Protein AF-A0A3S4G4X1-F1 (afdb_monomer_lite)

Organism: NCBI:txid59203

Sequence (77 aa):
MAGWRLDTKMAQDIVARTMRIIDTNINVMDARGRIIGSGDRERIGELHEGALLVLSQGRVVDIDDAVARHLHGYVRG

InterPro domains:
  IPR008599 Putative sugar diacid recognition [PF05651] (6-77)

Radius of gyration: 12.79 Å; chains: 1; bounding box: 22×35×32 Å

Foldseek 3Di:
DPPPFCALVNQQVVQVVVCVVDVDKDFDAGLQQATSHIPPPVRHRPHWVVSVVCNVVVDDDDQDPVNLVVTPPDDDD

Structure (mmCIF, N/CA/C/O backbone):
data_AF-A0A3S4G4X1-F1
#
_entry.id   AF-A0A3S4G4X1-F1
#
loop_
_atom_site.group_PDB
_atom_site.id
_atom_site.type_symbol
_atom_site.label_atom_id
_atom_site.label_alt_id
_atom_site.label_comp_id
_atom_site.label_asym_id
_atom_site.label_entity_id
_atom_site.label_seq_id
_atom_site.pdbx_PDB_ins_code
_atom_site.Cartn_x
_atom_site.Cartn_y
_atom_site.Cartn_z
_atom_site.occupancy
_atom_site.B_iso_or_equiv
_atom_site.auth_seq_id
_atom_site.auth_comp_id
_atom_site.auth_asym_id
_atom_site.auth_atom_id
_atom_site.pdbx_PDB_model_num
ATOM 1 N N . MET A 1 1 ? -11.675 20.870 10.036 1.00 36.59 1 MET A N 1
ATOM 2 C CA . MET A 1 1 ? -12.050 19.596 9.386 1.00 36.59 1 MET A CA 1
ATOM 3 C C . MET A 1 1 ? -11.065 18.532 9.840 1.00 36.59 1 MET A C 1
ATOM 5 O O . MET A 1 1 ? -9.926 18.562 9.391 1.00 36.59 1 MET A O 1
ATOM 9 N N . ALA A 1 2 ? -11.439 17.671 10.789 1.00 42.31 2 ALA A N 1
ATOM 10 C CA . ALA A 1 2 ? -10.576 16.565 11.199 1.00 42.31 2 ALA A CA 1
ATOM 11 C C . ALA A 1 2 ? -10.494 15.575 10.028 1.00 42.31 2 ALA A C 1
ATOM 13 O O . ALA A 1 2 ? -11.455 14.867 9.741 1.00 42.31 2 ALA A O 1
ATOM 14 N N . GLY A 1 3 ? -9.391 15.611 9.281 1.00 52.25 3 GLY A N 1
ATOM 15 C CA . GLY A 1 3 ? -9.153 14.655 8.209 1.00 52.25 3 GLY A CA 1
ATOM 16 C C . GLY A 1 3 ? -9.043 13.266 8.820 1.00 52.25 3 GLY A C 1
ATOM 17 O O . GLY A 1 3 ? -8.155 13.034 9.639 1.00 52.25 3 GLY A O 1
ATOM 18 N N . TRP A 1 4 ? -9.946 12.360 8.444 1.00 55.66 4 TRP A N 1
ATOM 19 C CA . TRP A 1 4 ? -9.813 10.937 8.743 1.00 55.66 4 TRP A CA 1
ATOM 20 C C . TRP A 1 4 ? -8.541 10.446 8.054 1.00 55.66 4 TRP A C 1
ATOM 22 O O . TRP A 1 4 ? -8.530 10.161 6.857 1.00 55.66 4 TRP A O 1
ATOM 32 N N . ARG A 1 5 ? -7.429 10.442 8.788 1.00 64.44 5 ARG A N 1
ATOM 33 C CA . ARG A 1 5 ? -6.158 9.934 8.291 1.00 64.44 5 ARG A CA 1
ATOM 34 C C . ARG A 1 5 ? -6.049 8.498 8.757 1.00 64.44 5 ARG A C 1
ATOM 36 O O . ARG A 1 5 ? -6.019 8.247 9.958 1.00 64.44 5 ARG A O 1
ATOM 43 N N . LEU A 1 6 ? -6.017 7.572 7.807 1.00 76.38 6 LEU A N 1
ATOM 44 C CA . LEU A 1 6 ? -5.674 6.193 8.107 1.00 76.38 6 LEU A CA 1
ATOM 45 C C . LEU A 1 6 ? -4.250 6.197 8.684 1.00 76.38 6 LEU A C 1
ATOM 47 O O . LEU A 1 6 ? -3.306 6.572 7.987 1.00 76.38 6 LEU A O 1
ATOM 51 N N . ASP A 1 7 ? -4.098 5.888 9.971 1.00 84.94 7 ASP A N 1
ATOM 52 C CA . ASP A 1 7 ? -2.773 5.692 10.553 1.00 84.94 7 ASP A CA 1
ATOM 53 C C . ASP A 1 7 ? -2.234 4.299 10.195 1.00 84.94 7 ASP A C 1
ATOM 55 O O . ASP A 1 7 ? -2.971 3.406 9.766 1.00 84.94 7 ASP A O 1
ATOM 59 N N . THR A 1 8 ? -0.921 4.123 10.327 1.00 89.81 8 THR A N 1
ATOM 60 C CA . THR A 1 8 ? -0.228 2.884 9.947 1.00 89.81 8 THR A CA 1
ATOM 61 C C . THR A 1 8 ? -0.724 1.677 10.737 1.00 89.81 8 THR A C 1
ATOM 63 O O . THR A 1 8 ? -0.803 0.574 10.199 1.00 89.81 8 THR A O 1
ATOM 66 N N . LYS A 1 9 ? -1.116 1.872 12.002 1.00 92.25 9 LYS A N 1
ATOM 67 C CA . LYS A 1 9 ? -1.632 0.791 12.839 1.00 92.25 9 LYS A CA 1
ATOM 68 C C . LYS A 1 9 ? -2.965 0.292 12.295 1.00 92.25 9 LYS A C 1
ATOM 70 O O . LYS A 1 9 ? -3.125 -0.910 12.100 1.00 92.25 9 LYS A O 1
ATOM 75 N N . MET A 1 10 ? -3.902 1.197 12.029 1.00 94.00 10 MET A N 1
ATOM 76 C CA . MET A 1 10 ? -5.204 0.849 11.470 1.00 94.00 10 MET A CA 1
ATOM 77 C C . MET A 1 10 ? -5.071 0.248 10.065 1.00 94.00 10 MET A C 1
ATOM 79 O O . MET A 1 10 ? -5.755 -0.725 9.756 1.00 94.00 10 MET A O 1
ATOM 83 N N . ALA A 1 11 ? -4.170 0.774 9.231 1.00 94.81 11 ALA A N 1
ATOM 84 C CA . ALA A 1 11 ? -3.885 0.214 7.911 1.00 94.81 11 ALA A CA 1
ATOM 85 C C . ALA A 1 11 ? -3.399 -1.240 7.998 1.00 94.81 11 ALA A C 1
ATOM 87 O O . ALA A 1 11 ? -3.931 -2.119 7.318 1.00 94.81 11 ALA A O 1
ATOM 88 N N . GLN A 1 12 ? -2.438 -1.515 8.882 1.00 95.88 12 GLN A N 1
ATOM 89 C CA . GLN A 1 12 ? -1.933 -2.868 9.101 1.00 95.88 12 GLN A CA 1
ATOM 90 C C . GLN A 1 12 ? -3.010 -3.801 9.673 1.00 95.88 12 GLN A C 1
ATOM 92 O O . GLN A 1 12 ? -3.107 -4.963 9.277 1.00 95.88 12 GLN A O 1
ATOM 97 N N . ASP A 1 13 ? -3.839 -3.282 10.576 1.00 95.38 13 ASP A N 1
ATOM 98 C CA . ASP A 1 13 ? -4.980 -3.973 11.173 1.00 95.38 13 ASP A CA 1
ATOM 99 C C . ASP A 1 13 ? -6.048 -4.345 10.123 1.00 95.38 13 ASP A C 1
ATOM 101 O O . ASP A 1 13 ? -6.715 -5.373 10.266 1.00 95.38 13 ASP A O 1
ATOM 105 N N . ILE A 1 14 ? -6.224 -3.536 9.073 1.00 94.75 14 ILE A N 1
ATOM 106 C CA . ILE A 1 14 ? -7.082 -3.858 7.922 1.00 94.75 14 ILE A CA 1
ATOM 107 C C . ILE A 1 14 ? -6.446 -4.977 7.106 1.00 94.75 14 ILE A C 1
ATOM 109 O O . ILE A 1 14 ? -7.089 -6.002 6.895 1.00 94.75 14 ILE A O 1
ATOM 113 N N . VAL A 1 15 ? -5.178 -4.825 6.713 1.00 95.56 15 VAL A N 1
ATOM 114 C CA . VAL A 1 15 ? -4.464 -5.830 5.911 1.00 95.56 15 VAL A CA 1
ATOM 115 C C . VAL A 1 15 ? -4.502 -7.204 6.578 1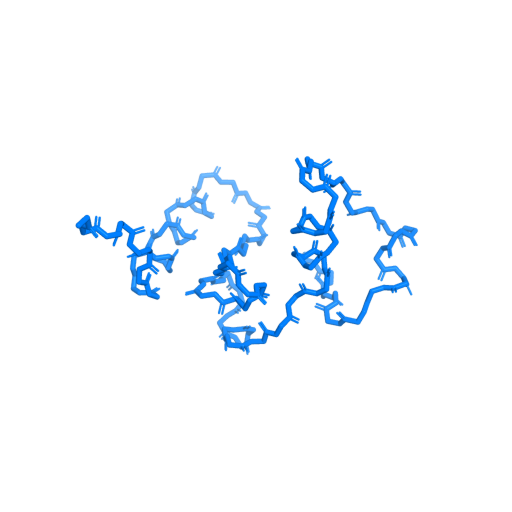.00 95.56 15 VAL A C 1
ATOM 117 O O . VAL A 1 15 ? -4.920 -8.181 5.961 1.00 95.56 15 VAL A O 1
ATOM 120 N N . ALA A 1 16 ? -4.170 -7.270 7.869 1.00 94.38 16 ALA A N 1
ATOM 121 C CA . ALA A 1 16 ? -4.162 -8.520 8.622 1.00 94.38 16 ALA A CA 1
ATOM 122 C C . ALA A 1 16 ? -5.554 -9.165 8.737 1.00 94.38 16 ALA A C 1
ATOM 124 O O . ALA A 1 16 ? -5.667 -10.387 8.805 1.00 94.38 16 ALA A O 1
ATOM 125 N N . ARG A 1 17 ? -6.635 -8.374 8.789 1.00 95.56 17 ARG A N 1
ATOM 126 C CA . ARG A 1 17 ? -8.004 -8.916 8.787 1.00 95.56 17 ARG A CA 1
ATOM 127 C C . ARG A 1 17 ? -8.401 -9.410 7.404 1.00 95.56 17 ARG A C 1
ATOM 129 O O . ARG A 1 17 ? -8.959 -10.497 7.309 1.00 95.56 17 ARG A O 1
ATOM 136 N N . THR A 1 18 ? -8.095 -8.643 6.366 1.00 95.94 18 THR A N 1
ATOM 137 C CA . THR A 1 18 ? -8.442 -8.971 4.982 1.00 95.94 18 THR A CA 1
ATOM 138 C C . THR A 1 18 ? -7.718 -10.228 4.511 1.00 95.94 18 THR A C 1
ATOM 140 O O . THR A 1 18 ? -8.368 -11.125 3.989 1.00 95.94 18 THR A O 1
ATOM 143 N N . MET A 1 19 ? -6.421 -10.374 4.791 1.00 94.75 19 MET A N 1
ATOM 144 C CA . MET A 1 19 ? -5.656 -11.576 4.418 1.00 94.75 19 MET A CA 1
ATOM 145 C C . MET A 1 19 ? -6.102 -12.855 5.144 1.00 94.75 19 MET A C 1
ATOM 147 O O . MET A 1 19 ? -5.780 -13.954 4.715 1.00 94.75 19 MET A O 1
ATOM 151 N N . ARG A 1 20 ? -6.867 -12.751 6.243 1.00 94.25 20 ARG A N 1
ATOM 152 C CA . ARG A 1 20 ? -7.523 -13.925 6.854 1.00 94.25 20 ARG A CA 1
ATOM 153 C C . ARG A 1 20 ? -8.777 -14.371 6.099 1.00 94.25 20 ARG A C 1
ATOM 155 O O . ARG A 1 20 ? -9.305 -15.435 6.401 1.00 94.25 20 ARG A O 1
ATOM 162 N N . ILE A 1 21 ? -9.290 -13.533 5.201 1.00 95.00 21 ILE A N 1
ATOM 163 C CA . ILE A 1 21 ? -10.507 -13.767 4.414 1.00 95.00 21 ILE A CA 1
ATOM 164 C C . ILE A 1 21 ? -10.137 -14.159 2.980 1.00 95.00 21 ILE A C 1
ATOM 166 O O . ILE A 1 21 ? -10.788 -15.028 2.407 1.00 95.00 21 ILE A O 1
ATOM 170 N N . ILE A 1 22 ? -9.105 -13.530 2.413 1.00 90.31 22 ILE A N 1
ATOM 171 C CA . ILE A 1 22 ? -8.622 -13.783 1.053 1.00 90.31 22 ILE A CA 1
ATOM 172 C C . ILE A 1 22 ? -7.155 -14.213 1.070 1.00 90.31 22 ILE A C 1
ATOM 174 O O . ILE A 1 22 ? -6.339 -13.612 1.764 1.00 90.31 22 ILE A O 1
ATOM 178 N N . ASP A 1 23 ? -6.823 -15.236 0.285 1.00 86.44 23 ASP A N 1
ATOM 179 C CA . ASP A 1 23 ? -5.481 -15.826 0.217 1.00 86.44 23 ASP A CA 1
ATOM 180 C C . ASP A 1 23 ? -4.597 -15.083 -0.797 1.00 86.44 23 ASP A C 1
ATOM 182 O O . ASP A 1 23 ? -4.222 -15.592 -1.851 1.00 86.44 23 ASP A O 1
ATOM 186 N N . THR A 1 24 ? -4.369 -13.793 -0.558 1.00 86.06 24 THR A N 1
ATOM 187 C CA . THR A 1 24 ? -3.542 -12.944 -1.429 1.00 86.06 24 THR A CA 1
ATOM 188 C C . THR A 1 24 ? -2.890 -11.838 -0.611 1.00 86.06 24 THR A C 1
ATOM 190 O O . THR A 1 24 ? -3.480 -11.336 0.346 1.00 86.06 24 THR A O 1
ATOM 193 N N . ASN A 1 25 ? -1.674 -11.433 -0.987 1.00 88.38 25 ASN A N 1
ATOM 194 C CA . ASN A 1 25 ? -0.977 -10.320 -0.349 1.00 88.38 25 ASN A CA 1
ATOM 195 C C . ASN A 1 25 ? -1.699 -8.985 -0.618 1.00 88.38 25 ASN A C 1
ATOM 197 O O . ASN A 1 25 ? -1.954 -8.624 -1.768 1.00 88.38 25 ASN A O 1
ATOM 201 N N . ILE A 1 26 ? -2.015 -8.242 0.445 1.00 92.31 26 ILE A N 1
ATOM 202 C CA . ILE A 1 26 ? -2.734 -6.966 0.373 1.00 92.31 26 ILE A CA 1
ATOM 203 C C . ILE A 1 26 ? -1.841 -5.829 0.846 1.00 92.31 26 ILE A C 1
ATOM 205 O O . ILE A 1 26 ? -1.173 -5.927 1.873 1.00 92.31 26 ILE A O 1
ATOM 209 N N . ASN A 1 27 ? -1.896 -4.715 0.119 1.00 92.25 27 ASN A N 1
ATOM 210 C CA . ASN A 1 27 ? -1.190 -3.484 0.444 1.00 92.25 27 ASN A CA 1
ATOM 211 C C . ASN A 1 27 ? -2.182 -2.325 0.574 1.00 92.25 27 ASN A C 1
ATOM 213 O O . ASN A 1 27 ? -3.151 -2.237 -0.178 1.00 92.25 27 ASN A O 1
ATOM 217 N N . VAL A 1 28 ? -1.918 -1.418 1.509 1.00 93.50 28 VAL A N 1
ATOM 218 C CA . VAL A 1 28 ? -2.669 -0.175 1.714 1.00 93.50 28 VAL A CA 1
ATOM 219 C C . VAL A 1 28 ? -1.688 0.986 1.645 1.00 93.50 28 VAL A C 1
ATOM 221 O O . VAL A 1 28 ? -0.656 0.952 2.317 1.00 93.50 28 VAL A O 1
ATOM 224 N N . MET A 1 29 ? -2.006 2.017 0.859 1.00 92.44 29 MET A N 1
ATOM 225 C CA . MET A 1 29 ? -1.152 3.194 0.677 1.00 92.44 29 MET A CA 1
ATOM 226 C C . MET A 1 29 ? -1.804 4.491 1.172 1.00 92.44 29 MET A C 1
ATOM 228 O O . MET A 1 29 ? -3.029 4.601 1.225 1.00 92.44 29 MET A O 1
ATOM 232 N N . ASP A 1 30 ? -0.980 5.482 1.523 1.00 91.75 30 ASP A N 1
ATO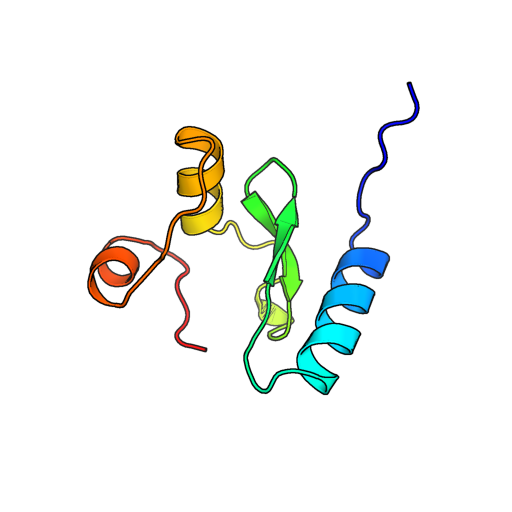M 233 C CA . ASP A 1 30 ? -1.424 6.853 1.790 1.00 91.75 30 ASP A CA 1
ATOM 234 C C . ASP A 1 30 ? -1.642 7.660 0.492 1.00 91.75 30 ASP A C 1
ATOM 236 O O . ASP A 1 30 ? -1.348 7.215 -0.618 1.00 91.75 30 ASP A O 1
ATOM 240 N N . ALA A 1 31 ? -2.124 8.900 0.628 1.00 89.38 31 ALA A N 1
ATOM 241 C CA . ALA A 1 31 ? -2.371 9.810 -0.498 1.00 89.38 31 ALA A CA 1
ATOM 242 C C . ALA A 1 31 ? -1.101 10.252 -1.259 1.00 89.38 31 ALA A C 1
ATOM 244 O O . ALA A 1 31 ? -1.191 11.031 -2.205 1.00 89.38 31 ALA A O 1
ATOM 245 N N . ARG A 1 32 ? 0.085 9.807 -0.833 1.00 90.00 32 ARG A N 1
ATOM 246 C CA . ARG A 1 32 ? 1.366 10.022 -1.516 1.00 90.00 32 ARG A CA 1
ATOM 247 C C . ARG A 1 32 ? 1.874 8.740 -2.178 1.00 90.00 32 ARG A C 1
ATOM 249 O O . ARG A 1 32 ? 2.990 8.741 -2.682 1.00 90.00 32 ARG A O 1
ATOM 256 N N . GLY A 1 33 ? 1.089 7.662 -2.159 1.00 90.56 33 GLY A N 1
ATOM 257 C CA . GLY A 1 33 ? 1.460 6.366 -2.721 1.00 90.56 33 GLY A CA 1
ATOM 258 C C . GLY A 1 33 ? 2.431 5.567 -1.853 1.00 90.56 33 GLY A C 1
ATOM 259 O O . GLY A 1 33 ? 2.988 4.581 -2.334 1.00 90.56 33 GLY A O 1
ATOM 260 N N . ARG A 1 34 ? 2.661 5.962 -0.591 1.00 93.06 34 ARG A N 1
ATOM 261 C CA . ARG A 1 34 ? 3.500 5.182 0.329 1.00 93.06 34 ARG A CA 1
ATOM 262 C C . ARG A 1 34 ? 2.706 4.077 0.987 1.00 93.06 34 ARG A C 1
ATOM 264 O O . ARG A 1 34 ? 1.621 4.333 1.501 1.00 93.06 34 ARG A O 1
ATOM 271 N N . ILE A 1 35 ? 3.276 2.881 1.035 1.00 94.00 35 ILE A N 1
ATOM 272 C CA . ILE A 1 35 ? 2.679 1.733 1.712 1.00 94.00 35 ILE A CA 1
ATOM 273 C C . ILE A 1 35 ? 2.660 1.999 3.224 1.00 94.00 35 ILE A C 1
ATOM 275 O O . ILE A 1 35 ? 3.701 2.203 3.847 1.00 94.00 35 ILE A O 1
ATOM 279 N N . ILE A 1 36 ? 1.466 1.998 3.815 1.00 95.25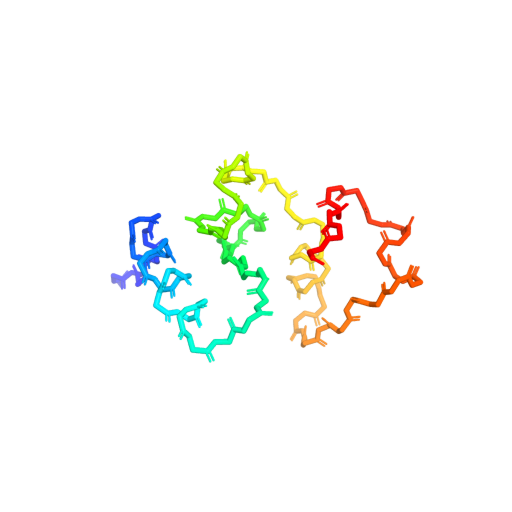 36 ILE A N 1
ATOM 280 C CA . ILE A 1 36 ? 1.226 2.198 5.255 1.00 95.25 36 ILE A CA 1
ATOM 281 C C . ILE A 1 36 ? 0.696 0.941 5.954 1.00 95.25 36 ILE A C 1
ATOM 283 O O . ILE A 1 36 ? 0.648 0.908 7.181 1.00 95.25 36 ILE A O 1
ATOM 287 N N . GLY A 1 37 ? 0.339 -0.094 5.190 1.00 95.50 37 GLY A N 1
ATOM 288 C CA . GLY A 1 37 ? 0.074 -1.446 5.675 1.00 95.50 37 GLY A CA 1
ATOM 289 C C . GLY A 1 37 ? 0.330 -2.457 4.561 1.00 95.50 37 GLY A C 1
ATOM 290 O O . GLY A 1 37 ? 0.040 -2.172 3.399 1.00 95.50 37 GLY A O 1
ATOM 291 N N . SER A 1 38 ? 0.877 -3.622 4.901 1.00 95.69 38 SER A N 1
ATOM 292 C CA . SER A 1 38 ? 1.204 -4.661 3.918 1.00 95.69 38 SER A CA 1
ATOM 293 C C . SER A 1 38 ? 1.177 -6.060 4.528 1.00 95.69 38 SER A C 1
ATOM 295 O O . SER A 1 38 ? 1.403 -6.228 5.732 1.00 95.69 38 SER A O 1
ATOM 297 N N . GLY A 1 39 ? 0.865 -7.062 3.703 1.00 94.06 39 GLY A N 1
ATOM 298 C CA . GLY A 1 39 ? 1.081 -8.465 4.041 1.00 94.06 39 GLY A CA 1
ATOM 299 C C . GLY A 1 39 ? 2.563 -8.819 4.081 1.00 94.06 39 GLY A C 1
ATOM 300 O O . GLY A 1 39 ? 2.963 -9.673 4.867 1.00 94.06 39 GLY A O 1
ATOM 301 N N . ASP A 1 40 ? 3.377 -8.093 3.316 1.00 93.69 40 ASP A N 1
ATOM 302 C CA . ASP A 1 40 ? 4.831 -8.116 3.386 1.00 93.69 40 ASP A CA 1
ATOM 303 C C . ASP A 1 40 ? 5.338 -6.879 4.140 1.00 93.69 40 ASP A C 1
ATOM 305 O O . ASP A 1 40 ? 5.417 -5.764 3.619 1.00 93.69 40 ASP A O 1
ATOM 309 N N . ARG A 1 41 ? 5.674 -7.071 5.416 1.00 90.56 41 ARG A N 1
ATOM 310 C CA . ARG A 1 41 ? 6.048 -5.964 6.304 1.00 90.56 41 ARG A CA 1
ATOM 311 C C . ARG A 1 41 ? 7.308 -5.226 5.866 1.00 90.56 41 ARG A C 1
ATOM 313 O O . ARG A 1 41 ? 7.450 -4.066 6.251 1.00 90.56 41 ARG A O 1
ATOM 320 N N . GLU A 1 42 ? 8.181 -5.851 5.081 1.00 92.38 42 GLU A N 1
ATOM 321 C CA . GLU A 1 42 ? 9.405 -5.210 4.584 1.00 92.38 42 GLU A CA 1
ATOM 322 C C . GLU A 1 42 ? 9.089 -4.048 3.636 1.00 92.38 42 GLU A C 1
ATOM 324 O O . GLU A 1 42 ? 9.857 -3.094 3.542 1.00 92.38 42 GLU A O 1
ATOM 329 N N . ARG A 1 43 ? 7.899 -4.063 3.027 1.00 91.81 43 ARG A N 1
ATOM 330 C CA . ARG A 1 43 ? 7.453 -3.047 2.070 1.00 91.81 43 ARG A CA 1
ATOM 331 C C . ARG A 1 43 ? 6.844 -1.806 2.710 1.00 91.81 43 ARG A C 1
ATOM 333 O O . ARG A 1 43 ? 6.542 -0.832 2.019 1.00 91.81 43 ARG A O 1
ATOM 340 N N . ILE A 1 44 ? 6.601 -1.813 4.020 1.00 93.19 44 ILE A N 1
ATOM 341 C CA . ILE A 1 44 ? 6.007 -0.660 4.703 1.00 93.19 44 ILE A CA 1
ATOM 342 C C . ILE A 1 44 ? 6.976 0.525 4.626 1.00 93.19 44 ILE A C 1
ATOM 344 O O . ILE A 1 44 ? 8.123 0.446 5.054 1.00 93.19 44 ILE A O 1
ATOM 348 N N . GLY A 1 45 ? 6.486 1.655 4.119 1.00 91.31 45 GLY A N 1
ATOM 349 C CA . GLY A 1 45 ? 7.271 2.865 3.885 1.00 91.31 45 GLY A CA 1
ATOM 350 C C . GLY A 1 45 ? 7.789 3.012 2.453 1.00 91.31 45 GLY A C 1
ATOM 351 O O . GLY A 1 45 ? 8.133 4.132 2.065 1.00 91.31 45 GLY A O 1
ATOM 352 N N . GLU A 1 46 ? 7.776 1.944 1.652 1.00 93.50 46 GLU A N 1
ATOM 353 C CA . GLU A 1 46 ? 8.126 2.016 0.234 1.00 93.50 46 GLU A CA 1
ATOM 354 C C . GLU A 1 46 ? 7.078 2.798 -0.566 1.00 93.50 46 GLU A C 1
ATOM 356 O O . GLU A 1 46 ? 5.889 2.846 -0.228 1.00 93.50 46 GLU A O 1
ATOM 361 N N . LEU A 1 47 ? 7.528 3.421 -1.654 1.00 90.50 47 LEU A N 1
ATOM 362 C CA . LEU A 1 47 ? 6.654 4.073 -2.619 1.00 90.50 47 LEU A CA 1
ATOM 363 C C . LEU A 1 47 ? 6.170 3.037 -3.634 1.00 90.50 47 LEU A C 1
ATOM 365 O O . LEU A 1 47 ? 6.979 2.336 -4.234 1.00 90.50 47 LEU A O 1
ATOM 369 N N . HIS A 1 48 ? 4.860 2.961 -3.851 1.00 87.25 48 HIS A N 1
ATOM 370 C CA . HIS A 1 48 ? 4.290 2.061 -4.843 1.00 87.25 48 HIS A CA 1
ATOM 371 C C . HIS A 1 48 ? 3.910 2.824 -6.112 1.00 87.25 48 HIS A C 1
ATOM 373 O O . HIS A 1 48 ? 2.971 3.621 -6.108 1.00 87.25 48 HIS A O 1
ATOM 379 N N . GLU A 1 49 ? 4.596 2.556 -7.221 1.00 83.00 49 GLU A N 1
ATOM 380 C CA . GLU A 1 49 ? 4.336 3.258 -8.485 1.00 83.00 49 GLU A CA 1
ATOM 381 C C . GLU A 1 49 ? 2.925 3.010 -9.032 1.00 83.00 49 GLU A C 1
ATOM 383 O O . GLU A 1 49 ? 2.310 3.920 -9.588 1.00 83.00 49 GLU A O 1
ATOM 388 N N . GLY A 1 50 ? 2.347 1.833 -8.774 1.00 85.94 50 GLY A N 1
ATOM 389 C CA . GLY A 1 50 ? 0.944 1.562 -9.090 1.00 85.94 50 GLY A CA 1
ATOM 390 C C . GLY A 1 50 ? -0.025 2.520 -8.389 1.00 85.94 50 GLY A C 1
ATOM 391 O O . GLY A 1 50 ? -1.016 2.954 -8.975 1.00 85.94 50 GLY A O 1
ATOM 392 N N . ALA A 1 51 ? 0.296 2.938 -7.161 1.00 87.25 51 ALA A N 1
ATOM 393 C CA . ALA A 1 51 ? -0.509 3.907 -6.426 1.00 87.25 51 ALA A CA 1
ATOM 394 C C . ALA A 1 51 ? -0.376 5.308 -7.031 1.00 87.25 51 ALA A C 1
ATOM 396 O O . ALA A 1 51 ? -1.363 6.034 -7.112 1.00 87.25 51 ALA A O 1
ATOM 397 N N . LEU A 1 52 ? 0.814 5.680 -7.509 1.00 87.25 52 LEU A N 1
ATOM 398 C CA . LEU A 1 52 ? 1.014 6.944 -8.223 1.00 87.25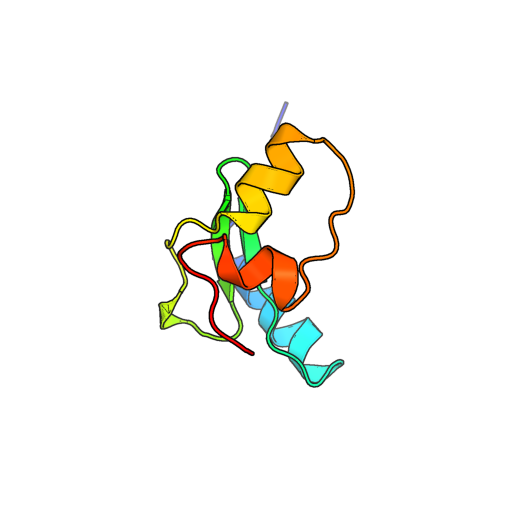 52 LEU A CA 1
ATOM 399 C C . LEU A 1 52 ? 0.214 6.980 -9.526 1.00 87.25 52 LEU A C 1
ATOM 401 O O . LEU A 1 52 ? -0.389 8.005 -9.846 1.00 87.25 52 LEU A O 1
ATOM 405 N N . LEU A 1 53 ? 0.153 5.854 -10.240 1.00 87.44 53 LEU A N 1
ATOM 406 C CA . LEU A 1 53 ? -0.652 5.729 -11.448 1.00 87.44 53 LEU A CA 1
ATOM 407 C C . LEU A 1 53 ? -2.139 5.957 -11.140 1.00 87.44 53 LEU A C 1
ATOM 409 O O . LEU A 1 53 ? -2.768 6.791 -11.791 1.00 87.44 53 LEU A O 1
ATOM 413 N N . VAL A 1 54 ? -2.676 5.315 -10.097 1.00 88.88 54 VAL A N 1
ATOM 414 C CA . VAL A 1 54 ? -4.062 5.531 -9.633 1.00 88.88 54 VAL A CA 1
ATOM 415 C C . VAL A 1 54 ? -4.298 6.984 -9.220 1.00 88.88 54 VAL A C 1
ATOM 417 O O . VAL A 1 54 ? -5.284 7.582 -9.648 1.00 88.88 54 VAL A O 1
ATOM 420 N N . LEU A 1 55 ? -3.392 7.578 -8.437 1.00 86.44 55 LEU A N 1
ATOM 421 C CA . LEU A 1 55 ? -3.499 8.976 -8.004 1.00 86.44 55 LEU A CA 1
ATOM 422 C C . LEU A 1 55 ? -3.474 9.949 -9.193 1.00 86.44 55 LEU A C 1
ATOM 424 O O . LEU A 1 55 ? -4.187 10.949 -9.167 1.00 86.44 55 LEU A O 1
ATOM 428 N N . SER A 1 56 ? -2.698 9.651 -10.241 1.00 86.56 56 SER A N 1
ATOM 429 C CA . SER A 1 56 ? -2.640 10.477 -11.455 1.00 86.56 56 SER A CA 1
ATOM 430 C C . SER A 1 56 ? -3.881 10.341 -12.344 1.00 86.56 56 SER A C 1
ATOM 432 O O . SER A 1 56 ? -4.311 11.325 -12.939 1.00 86.56 56 SER A O 1
ATOM 434 N N . GLN A 1 57 ? -4.465 9.140 -12.437 1.00 86.69 57 GLN A N 1
ATOM 435 C CA . GLN A 1 57 ? -5.590 8.859 -13.338 1.00 86.69 57 GLN A CA 1
ATOM 436 C C . GLN A 1 57 ? -6.963 9.008 -12.671 1.00 86.69 57 GLN A C 1
AT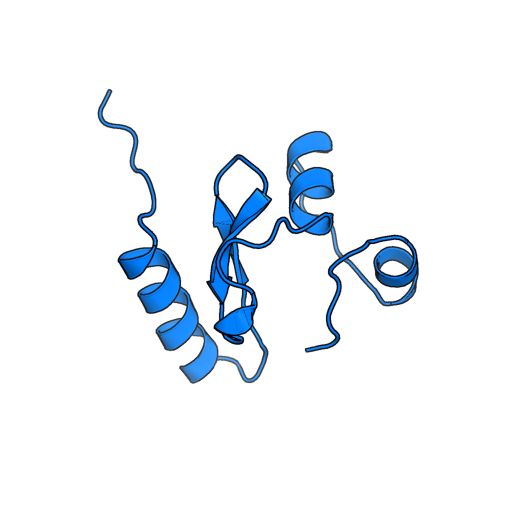OM 438 O O . GLN A 1 57 ? -7.970 9.089 -13.372 1.00 86.69 57 GLN A O 1
ATOM 443 N N . GLY A 1 58 ? -7.029 9.009 -11.336 1.00 84.56 58 GLY A N 1
ATOM 444 C CA . GLY A 1 58 ? -8.276 9.141 -10.577 1.00 84.56 58 GLY A CA 1
ATOM 445 C C . GLY A 1 58 ? -9.271 7.996 -10.796 1.00 84.56 58 GLY A C 1
ATOM 446 O O . GLY A 1 58 ? -10.469 8.177 -10.587 1.00 84.56 58 GLY A O 1
ATOM 447 N N . ARG A 1 59 ? -8.799 6.826 -11.242 1.00 83.94 59 ARG A N 1
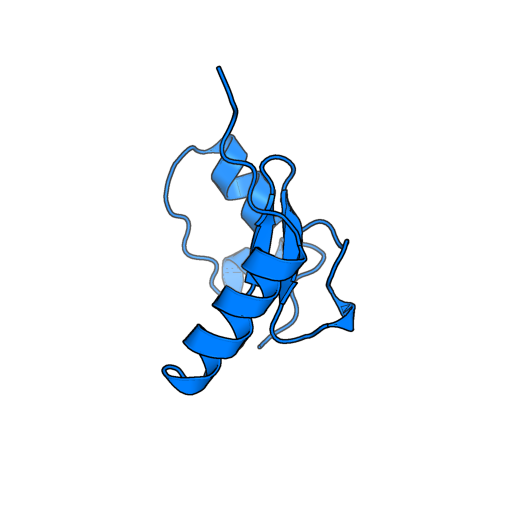ATOM 448 C CA . ARG A 1 59 ? -9.627 5.657 -11.568 1.00 83.94 59 ARG A CA 1
ATOM 449 C C . ARG A 1 59 ? -9.007 4.372 -11.033 1.00 83.94 59 ARG A C 1
ATOM 451 O O . ARG A 1 59 ? -7.812 4.330 -10.751 1.00 83.94 59 ARG A O 1
ATOM 458 N N . VAL A 1 60 ? -9.817 3.318 -10.951 1.00 85.75 60 VAL A N 1
ATOM 459 C CA . VAL A 1 60 ? -9.316 1.962 -10.691 1.00 85.75 60 VAL A CA 1
ATOM 460 C C . VAL A 1 60 ? -8.410 1.545 -11.848 1.00 85.75 60 VAL A C 1
ATOM 462 O O . VAL A 1 60 ? -8.775 1.699 -13.016 1.00 85.75 60 VAL A O 1
ATOM 465 N N . VAL A 1 61 ? -7.223 1.049 -11.509 1.00 84.56 61 VAL A N 1
ATOM 466 C CA . VAL A 1 61 ? -6.247 0.529 -12.463 1.00 84.56 61 VAL A CA 1
ATOM 467 C C . VAL A 1 61 ? -5.960 -0.916 -12.093 1.00 84.56 61 VAL A C 1
ATOM 469 O O . VAL A 1 61 ? -5.472 -1.179 -10.996 1.00 84.56 61 VAL A O 1
ATOM 472 N N . ASP A 1 62 ? -6.238 -1.829 -13.019 1.00 84.25 62 ASP A N 1
ATOM 473 C CA . ASP A 1 62 ? -5.759 -3.203 -12.928 1.00 84.25 62 ASP A CA 1
ATOM 474 C C . ASP A 1 62 ? -4.303 -3.248 -13.397 1.00 84.25 62 ASP A C 1
ATOM 476 O O . ASP A 1 62 ? -3.975 -2.815 -14.505 1.00 84.25 62 ASP A O 1
ATOM 480 N N . ILE A 1 63 ? -3.420 -3.733 -12.524 1.00 78.44 63 ILE A N 1
ATOM 481 C CA . ILE A 1 63 ? -1.994 -3.900 -12.809 1.00 78.44 63 ILE A CA 1
ATOM 482 C C . ILE A 1 63 ? -1.750 -5.386 -13.047 1.00 78.44 63 ILE A C 1
ATOM 484 O O . ILE A 1 63 ? -1.646 -6.166 -12.102 1.00 78.44 63 ILE A O 1
ATOM 488 N N . ASP A 1 64 ? -1.684 -5.769 -14.318 1.00 78.62 64 ASP A N 1
ATOM 489 C CA . ASP A 1 64 ? -1.309 -7.115 -14.743 1.00 78.62 64 ASP A CA 1
ATOM 490 C C . ASP A 1 64 ? 0.211 -7.245 -14.948 1.00 78.62 64 ASP A C 1
ATOM 492 O O . ASP A 1 64 ? 0.966 -6.281 -14.815 1.00 78.62 64 ASP A O 1
ATOM 496 N N . ASP A 1 65 ? 0.676 -8.441 -15.312 1.00 69.06 65 ASP A N 1
ATOM 497 C CA . ASP A 1 65 ? 2.093 -8.721 -15.575 1.00 69.06 65 ASP A CA 1
ATOM 498 C C . ASP A 1 65 ? 2.691 -7.871 -16.716 1.00 69.06 65 ASP A C 1
ATOM 500 O O . ASP A 1 65 ? 3.913 -7.723 -16.797 1.00 69.06 65 ASP A O 1
ATOM 504 N N . ALA A 1 66 ? 1.884 -7.345 -17.643 1.00 68.88 66 ALA A N 1
ATOM 505 C CA . ALA A 1 66 ? 2.370 -6.472 -18.711 1.00 68.88 66 ALA A CA 1
ATOM 506 C C . ALA A 1 66 ? 2.608 -5.051 -18.188 1.00 68.88 66 ALA A C 1
ATOM 508 O O . ALA A 1 66 ? 3.663 -4.477 -18.454 1.00 68.88 66 ALA A O 1
ATOM 509 N N . VAL A 1 67 ? 1.682 -4.522 -17.388 1.00 70.00 67 VAL A N 1
ATOM 510 C CA . VAL A 1 67 ? 1.814 -3.209 -16.742 1.00 70.00 67 VAL A CA 1
ATOM 511 C C . VAL A 1 67 ? 2.890 -3.243 -15.653 1.00 70.00 67 VAL A C 1
ATOM 513 O O . VAL A 1 67 ? 3.732 -2.350 -15.592 1.00 70.00 67 VAL A O 1
ATOM 516 N N . ALA A 1 68 ? 2.927 -4.302 -14.843 1.00 70.62 68 ALA A N 1
ATOM 517 C CA . ALA A 1 68 ? 3.875 -4.484 -13.745 1.00 70.62 68 ALA A CA 1
ATOM 518 C C . ALA A 1 68 ? 5.340 -4.475 -14.201 1.00 70.62 68 ALA A C 1
ATOM 520 O O . ALA A 1 68 ? 6.199 -3.959 -13.493 1.00 70.62 68 ALA A O 1
ATOM 521 N N . ARG A 1 69 ? 5.634 -4.986 -15.404 1.00 70.50 69 ARG A N 1
ATOM 522 C CA . ARG A 1 69 ? 6.986 -4.956 -15.994 1.00 70.50 69 ARG A CA 1
ATOM 523 C C . ARG A 1 69 ? 7.523 -3.545 -16.233 1.00 70.50 69 ARG A C 1
ATOM 525 O O . ARG A 1 69 ? 8.728 -3.382 -16.406 1.00 70.50 69 ARG A O 1
ATOM 532 N N . HIS A 1 70 ? 6.645 -2.549 -16.249 1.00 70.81 70 HIS A N 1
ATOM 533 C CA . HIS A 1 70 ? 6.996 -1.147 -16.430 1.00 70.81 70 HIS A CA 1
ATOM 534 C C . HIS A 1 70 ? 6.944 -0.341 -15.126 1.00 70.81 70 HIS A C 1
ATOM 536 O O . HIS A 1 70 ? 7.148 0.868 -15.173 1.00 70.81 70 HIS A O 1
ATOM 542 N N . LEU A 1 71 ? 6.688 -0.994 -13.984 1.00 69.69 71 LEU A N 1
ATOM 543 C CA . LEU A 1 71 ? 6.604 -0.361 -12.670 1.00 69.69 71 LEU A CA 1
ATOM 544 C C . LEU A 1 71 ? 7.719 -0.878 -11.748 1.00 69.69 71 LEU A C 1
ATOM 546 O O . LEU A 1 71 ? 7.855 -2.081 -11.515 1.00 69.69 71 LEU A O 1
ATOM 550 N N . HIS A 1 72 ? 8.499 0.030 -11.173 1.00 61.94 72 HIS A N 1
ATOM 551 C CA . HIS A 1 72 ? 9.467 -0.284 -10.129 1.00 61.94 72 HIS A CA 1
ATOM 552 C C . HIS A 1 72 ? 8.768 -0.494 -8.774 1.00 61.94 72 HIS A C 1
ATOM 554 O O . HIS A 1 72 ? 7.766 0.141 -8.443 1.00 61.94 72 HIS A O 1
ATOM 560 N N . GLY A 1 73 ? 9.292 -1.427 -7.972 1.00 57.91 73 GLY A N 1
ATOM 561 C CA . GLY A 1 73 ? 8.703 -1.793 -6.677 1.00 57.91 73 GLY A CA 1
ATOM 562 C C . GLY A 1 73 ? 7.487 -2.723 -6.777 1.00 57.91 73 GLY A C 1
ATOM 563 O O . GLY A 1 73 ? 6.768 -2.910 -5.794 1.00 57.91 73 GLY A O 1
ATOM 564 N N . TYR A 1 74 ? 7.229 -3.316 -7.947 1.00 61.12 74 TYR A N 1
ATOM 565 C CA . TYR A 1 74 ? 6.337 -4.466 -8.064 1.00 61.12 74 TYR A CA 1
ATOM 566 C C . TYR A 1 74 ? 7.047 -5.727 -7.551 1.00 61.12 74 TYR A C 1
ATOM 568 O O . TYR A 1 74 ? 8.095 -6.114 -8.062 1.00 61.12 74 TYR A O 1
ATOM 576 N N . VAL A 1 75 ? 6.455 -6.377 -6.550 1.00 61.38 75 VAL A N 1
ATOM 577 C CA . VAL A 1 75 ? 6.844 -7.713 -6.086 1.00 61.38 75 VAL A CA 1
ATOM 578 C C . VAL A 1 75 ? 5.653 -8.613 -6.365 1.00 61.38 75 VAL A C 1
ATOM 580 O O . VAL A 1 75 ? 4.535 -8.287 -5.958 1.00 61.38 75 VAL A O 1
ATOM 583 N N . ARG A 1 76 ? 5.886 -9.703 -7.102 1.00 55.25 76 ARG A N 1
ATOM 584 C CA . ARG A 1 76 ? 4.866 -10.717 -7.376 1.00 55.25 76 ARG A CA 1
ATOM 585 C C . ARG A 1 76 ? 4.426 -11.302 -6.028 1.00 55.25 76 ARG A C 1
ATOM 587 O O . ARG A 1 76 ? 5.273 -11.792 -5.286 1.00 55.25 76 ARG A O 1
ATOM 594 N N . GLY A 1 77 ? 3.145 -11.133 -5.701 1.00 51.72 77 GLY A N 1
ATOM 595 C CA . GLY A 1 77 ? 2.517 -11.680 -4.495 1.00 51.72 77 GLY A CA 1
ATOM 596 C C . GLY A 1 77 ? 2.198 -13.155 -4.638 1.00 51.72 77 GLY A C 1
ATOM 597 O O . GLY A 1 77 ? 1.977 -13.589 -5.792 1.00 51.72 77 GLY A O 1
#

Secondary structure (DSSP, 8-state):
-------HHHHHHHHHHHTTTSSS--EEE-TTSBEEEESSGGGTT-B-HHHHHHHHHTS-----HHHHTTSTT----

pLDDT: mean 83.23, std 14.01, range [36.59, 95.94]